Protein AF-R7VK50-F1 (afdb_monomer)

pLDDT: mean 73.59, std 14.92, range [33.03, 88.75]

Organism: Capitella teleta (NCBI:txid283909)

Sequence (122 aa):
MAASTGSIVQTVTETDAEIEELKSKYAGNVKVIRDMGDFKFMIDVKTVKVTLKFQIDGSYPNTAPQIIVRSDQLSVQQKDELMQALTNKSSILLGQPMLCALAAFAVSETEEIPTVECVKPK

Structure (mmCIF, N/CA/C/O backbone):
data_AF-R7VK50-F1
#
_entry.id   AF-R7VK50-F1
#
loop_
_atom_site.group_PDB
_atom_site.id
_atom_site.type_symbol
_atom_site.label_atom_id
_atom_site.label_alt_id
_atom_site.label_comp_id
_atom_site.label_asym_id
_atom_site.label_entity_id
_atom_site.label_seq_id
_atom_site.pdbx_PDB_ins_code
_atom_site.Cartn_x
_atom_site.Cartn_y
_atom_site.Cartn_z
_atom_site.occupancy
_atom_site.B_iso_or_equiv
_atom_site.auth_seq_id
_atom_site.auth_comp_id
_atom_site.auth_asym_id
_atom_site.auth_atom_id
_atom_site.pdbx_PDB_model_num
ATOM 1 N N . MET A 1 1 ? 32.184 0.781 -27.702 1.00 40.78 1 MET A N 1
ATOM 2 C CA . MET A 1 1 ? 31.478 -0.505 -27.877 1.00 40.78 1 MET A CA 1
ATOM 3 C C . MET A 1 1 ? 30.353 -0.537 -26.860 1.00 40.78 1 MET A C 1
ATOM 5 O O . MET A 1 1 ? 30.633 -0.415 -25.677 1.00 40.78 1 MET A O 1
ATOM 9 N N . ALA A 1 2 ? 29.107 -0.550 -27.3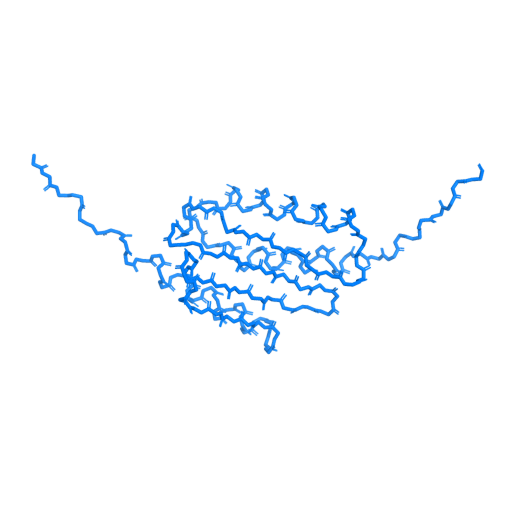31 1.00 49.75 2 ALA A N 1
ATOM 10 C CA . ALA A 1 2 ? 27.897 -0.488 -26.519 1.00 49.75 2 ALA A CA 1
ATOM 11 C C . ALA A 1 2 ? 27.317 -1.899 -26.356 1.00 49.75 2 ALA A C 1
ATOM 13 O O . ALA A 1 2 ? 27.119 -2.588 -27.353 1.00 49.75 2 ALA A O 1
ATOM 14 N N . ALA A 1 3 ? 27.059 -2.302 -25.114 1.00 45.00 3 ALA A N 1
ATOM 15 C CA . ALA A 1 3 ? 26.260 -3.474 -24.763 1.00 45.00 3 ALA A CA 1
ATOM 16 C C . ALA A 1 3 ? 25.699 -3.282 -23.342 1.00 45.00 3 ALA A C 1
ATOM 18 O O . ALA A 1 3 ? 26.137 -3.921 -22.392 1.00 45.00 3 ALA A O 1
ATOM 19 N N . SER A 1 4 ? 24.752 -2.354 -23.195 1.00 46.50 4 SER A N 1
ATOM 20 C CA . SER A 1 4 ? 23.903 -2.246 -22.002 1.00 46.50 4 SER A CA 1
ATOM 21 C C . SER A 1 4 ? 22.622 -3.029 -22.274 1.00 46.50 4 SER A C 1
ATOM 23 O O . SER A 1 4 ? 21.571 -2.454 -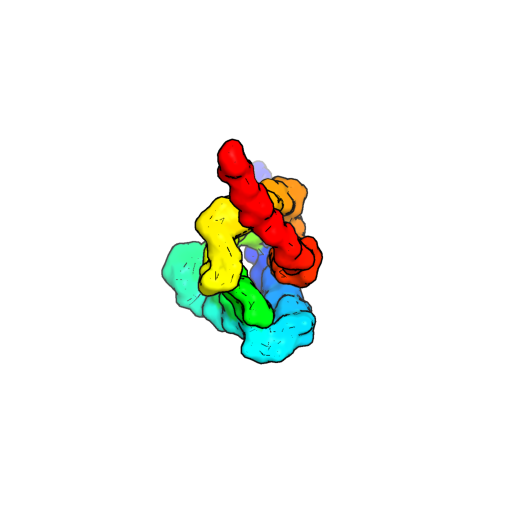22.548 1.00 46.50 4 SER A O 1
ATOM 25 N N . THR A 1 5 ? 22.733 -4.355 -22.309 1.00 45.25 5 THR A N 1
ATOM 26 C CA . THR A 1 5 ? 21.615 -5.240 -22.644 1.00 45.25 5 THR A CA 1
ATOM 27 C C . THR A 1 5 ? 21.124 -5.935 -21.380 1.00 45.25 5 THR A C 1
ATOM 29 O O . THR A 1 5 ? 21.796 -6.817 -20.862 1.00 45.25 5 THR A O 1
ATOM 32 N N . GLY A 1 6 ? 19.920 -5.569 -20.935 1.00 43.41 6 GLY A N 1
ATOM 33 C CA . GLY A 1 6 ? 19.008 -6.515 -20.288 1.00 43.41 6 GLY A CA 1
ATOM 34 C C . GLY A 1 6 ? 18.972 -6.552 -18.759 1.00 43.41 6 GLY A C 1
ATOM 35 O O . GLY A 1 6 ? 19.376 -7.543 -18.167 1.00 43.41 6 GLY A O 1
ATOM 36 N N . SER A 1 7 ? 18.317 -5.568 -18.136 1.00 40.59 7 SER A N 1
ATOM 37 C CA . SER A 1 7 ? 17.672 -5.766 -16.819 1.00 40.59 7 SER A CA 1
ATOM 38 C C . SER A 1 7 ? 16.246 -5.202 -16.758 1.00 40.59 7 SER A C 1
ATOM 40 O O . SER A 1 7 ? 15.740 -4.906 -15.686 1.00 40.59 7 SER A O 1
ATOM 42 N N . ILE A 1 8 ? 15.555 -5.070 -17.897 1.00 50.97 8 ILE A N 1
ATOM 43 C CA . ILE A 1 8 ? 14.156 -4.591 -17.922 1.00 50.97 8 ILE A CA 1
ATOM 44 C C . ILE A 1 8 ? 13.109 -5.698 -17.692 1.00 50.97 8 ILE A C 1
ATOM 46 O O . ILE A 1 8 ? 11.916 -5.414 -17.692 1.00 50.97 8 ILE A O 1
ATOM 50 N N . VAL A 1 9 ? 13.525 -6.960 -17.519 1.00 47.16 9 VAL A N 1
ATOM 51 C CA . VAL A 1 9 ? 12.600 -8.112 -17.430 1.00 47.16 9 VAL A CA 1
ATOM 52 C C . VAL A 1 9 ? 12.346 -8.567 -15.983 1.00 47.16 9 VAL A C 1
ATOM 54 O O . VAL A 1 9 ? 11.292 -9.130 -15.713 1.00 47.16 9 VAL A O 1
ATOM 57 N N . GLN A 1 10 ? 13.247 -8.284 -15.032 1.00 45.97 10 GLN A N 1
ATOM 58 C CA . GLN A 1 10 ? 13.119 -8.781 -13.648 1.00 45.97 10 GLN A CA 1
ATOM 59 C C . GLN A 1 10 ? 12.065 -8.037 -12.809 1.00 45.97 10 GLN A C 1
ATOM 61 O O . GLN A 1 10 ? 11.350 -8.660 -12.023 1.00 45.97 10 GLN A O 1
ATOM 66 N N . THR A 1 11 ? 11.873 -6.736 -13.041 1.00 51.69 11 THR A N 1
ATOM 67 C CA . THR A 1 11 ? 10.997 -5.903 -12.197 1.00 51.69 11 THR A CA 1
ATOM 68 C C . THR A 1 11 ? 9.516 -6.274 -12.296 1.00 51.69 11 THR A C 1
ATOM 70 O O . THR A 1 11 ? 8.765 -6.131 -11.329 1.00 51.69 11 THR A O 1
ATOM 73 N N . VAL A 1 12 ? 9.078 -6.794 -13.447 1.00 55.78 12 VAL A N 1
ATOM 74 C CA . VAL A 1 12 ? 7.673 -7.168 -13.670 1.00 55.78 12 VAL A CA 1
ATOM 75 C C . VAL A 1 12 ? 7.305 -8.426 -12.878 1.00 55.78 12 VAL A C 1
ATOM 77 O O . VAL A 1 12 ? 6.215 -8.493 -12.319 1.00 55.78 12 VAL A O 1
ATOM 80 N N . THR A 1 13 ? 8.215 -9.399 -12.781 1.00 60.66 13 THR A N 1
ATOM 81 C CA . THR A 1 13 ? 7.980 -10.648 -12.041 1.00 60.66 13 THR A CA 1
ATOM 82 C C . THR A 1 13 ? 8.043 -10.467 -10.529 1.00 60.66 13 THR A C 1
ATOM 84 O O . THR A 1 13 ? 7.241 -11.065 -9.819 1.00 60.66 13 THR A O 1
ATOM 87 N N . GLU A 1 14 ? 8.946 -9.620 -10.027 1.00 68.69 14 GLU A N 1
ATOM 88 C CA . GLU A 1 14 ? 9.072 -9.363 -8.584 1.00 68.69 14 GLU A CA 1
ATOM 89 C C . GLU A 1 14 ? 7.838 -8.642 -8.031 1.00 68.69 14 GLU A C 1
ATOM 91 O O . GLU A 1 14 ? 7.336 -8.991 -6.965 1.00 68.69 14 GLU A O 1
ATOM 96 N N . THR A 1 15 ? 7.294 -7.696 -8.80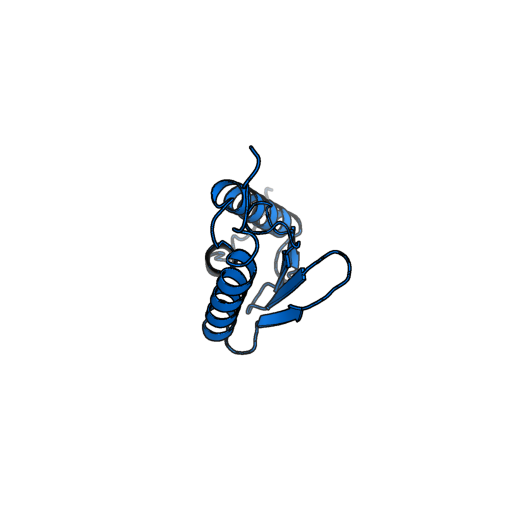1 1.00 72.00 15 THR A N 1
ATOM 97 C CA . THR A 1 15 ? 6.060 -6.990 -8.436 1.00 72.00 15 THR A CA 1
ATOM 98 C C . THR A 1 15 ? 4.859 -7.938 -8.433 1.00 72.00 15 THR A C 1
ATOM 100 O O . THR A 1 15 ? 4.025 -7.854 -7.537 1.00 72.00 15 THR A O 1
ATOM 103 N N . ASP A 1 16 ? 4.761 -8.863 -9.398 1.00 76.19 16 ASP A N 1
ATOM 104 C CA . ASP A 1 16 ? 3.649 -9.82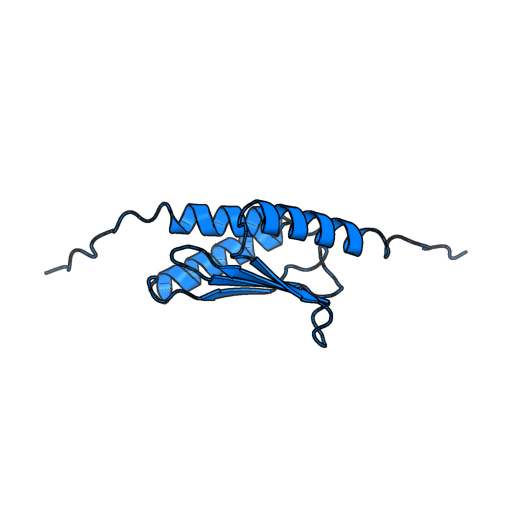4 -9.448 1.00 76.19 16 ASP A CA 1
ATOM 105 C C . ASP A 1 16 ? 3.682 -10.802 -8.269 1.00 76.19 16 ASP A C 1
ATOM 107 O O . ASP A 1 16 ? 2.655 -11.016 -7.629 1.00 76.19 16 ASP A O 1
ATOM 111 N N . ALA A 1 17 ? 4.868 -11.315 -7.927 1.00 80.12 17 ALA A N 1
ATOM 112 C CA . ALA A 1 17 ? 5.057 -12.173 -6.761 1.00 80.12 17 ALA A CA 1
ATOM 113 C C . ALA A 1 17 ? 4.706 -11.440 -5.454 1.00 80.12 17 ALA A C 1
ATOM 115 O O . ALA A 1 17 ? 4.005 -11.990 -4.603 1.00 80.12 17 ALA A O 1
ATOM 116 N N . GLU A 1 18 ? 5.124 -10.176 -5.318 1.00 80.62 18 GLU A N 1
ATOM 117 C CA . GLU A 1 18 ? 4.780 -9.344 -4.161 1.00 80.62 18 GLU A CA 1
ATOM 118 C C . GLU A 1 18 ? 3.265 -9.107 -4.079 1.00 80.62 18 GLU A C 1
ATOM 120 O O . GLU A 1 18 ? 2.666 -9.214 -3.011 1.00 80.62 18 GLU A O 1
ATOM 125 N N . ILE A 1 19 ? 2.614 -8.858 -5.216 1.00 81.25 19 ILE A N 1
ATOM 126 C CA . ILE A 1 19 ? 1.162 -8.707 -5.315 1.00 81.25 19 ILE A CA 1
ATOM 127 C C . ILE A 1 19 ? 0.424 -9.988 -4.908 1.00 81.25 19 ILE A C 1
ATOM 129 O O . ILE A 1 19 ? -0.608 -9.907 -4.238 1.00 81.25 19 ILE A O 1
ATOM 133 N N . GLU A 1 20 ? 0.891 -11.158 -5.344 1.00 82.69 20 GLU A N 1
ATOM 134 C CA . GLU A 1 20 ? 0.295 -12.444 -4.979 1.00 82.69 20 GLU A CA 1
ATOM 135 C C . GLU A 1 20 ? 0.437 -12.724 -3.484 1.00 82.69 20 GLU A C 1
ATOM 137 O O . GLU A 1 20 ? -0.535 -13.135 -2.845 1.00 82.69 20 GLU A O 1
ATOM 142 N N . GLU A 1 21 ? 1.597 -12.421 -2.898 1.00 82.69 21 GLU A N 1
ATOM 143 C CA . GLU A 1 21 ? 1.796 -12.507 -1.453 1.00 82.69 21 GLU A CA 1
ATOM 144 C C . GLU A 1 21 ? 0.845 -11.561 -0.712 1.00 82.69 21 GLU A C 1
ATOM 146 O O . GLU A 1 21 ? 0.178 -11.964 0.241 1.00 82.69 21 GLU A O 1
ATOM 151 N N . LEU A 1 22 ? 0.697 -10.330 -1.200 1.00 82.62 22 LEU A N 1
ATOM 152 C CA . LEU A 1 22 ? -0.204 -9.333 -0.631 1.00 82.62 22 LEU A CA 1
ATOM 153 C C . LEU A 1 22 ? -1.666 -9.793 -0.735 1.00 82.62 22 LEU A C 1
ATOM 155 O O . LEU A 1 22 ? -2.414 -9.722 0.239 1.00 82.62 22 LEU A O 1
ATOM 159 N N . LYS A 1 23 ? -2.069 -10.352 -1.879 1.00 81.81 23 LYS A N 1
ATOM 160 C CA . LYS A 1 23 ? -3.380 -10.989 -2.067 1.00 81.81 23 LYS A CA 1
ATOM 161 C C . LYS A 1 23 ? -3.599 -12.152 -1.111 1.00 81.81 23 LYS A C 1
ATOM 163 O O . LYS A 1 23 ? -4.703 -12.280 -0.599 1.00 81.81 23 LYS A O 1
ATOM 168 N N . SER A 1 24 ? -2.584 -12.979 -0.883 1.00 80.31 24 SER A N 1
ATOM 169 C CA . SER A 1 24 ? -2.651 -14.113 0.041 1.00 80.31 24 SER A CA 1
ATOM 170 C C . SER A 1 24 ? -2.788 -13.635 1.492 1.00 80.31 24 SER A C 1
ATOM 172 O O . SER A 1 24 ? -3.639 -14.113 2.240 1.00 80.31 24 SER A O 1
ATOM 174 N N . LYS A 1 25 ? -2.019 -12.607 1.865 1.00 76.44 25 LYS A N 1
ATOM 175 C CA . LYS A 1 25 ? -2.005 -12.000 3.201 1.00 76.44 25 LYS A CA 1
ATOM 176 C C . LYS A 1 25 ? -3.305 -11.271 3.538 1.00 76.44 25 LYS A C 1
ATOM 178 O O . LYS A 1 25 ? -3.772 -11.328 4.670 1.00 76.44 25 LYS A O 1
ATOM 183 N N . TYR A 1 26 ? -3.915 -10.631 2.546 1.00 75.69 26 TYR A N 1
ATOM 184 C CA . TYR A 1 26 ? -5.176 -9.899 2.667 1.00 75.69 26 TYR A CA 1
ATOM 185 C C . TYR A 1 26 ? -6.258 -10.553 1.792 1.00 75.69 26 TYR A C 1
ATOM 187 O O . TYR A 1 26 ? -6.938 -9.875 1.016 1.00 75.69 26 TYR A O 1
ATOM 195 N N . ALA A 1 27 ? -6.396 -11.879 1.912 1.00 62.50 27 ALA A N 1
ATOM 196 C CA . ALA A 1 27 ? -7.272 -12.742 1.116 1.00 62.50 27 ALA A CA 1
ATOM 197 C C . ALA A 1 27 ? -8.667 -12.134 0.874 1.00 62.50 27 ALA A C 1
ATOM 199 O O . ALA A 1 27 ? -9.506 -12.060 1.768 1.00 62.50 27 ALA A O 1
ATOM 200 N N . GLY A 1 28 ? -8.906 -11.683 -0.363 1.00 68.06 28 GLY A N 1
ATOM 201 C CA . GLY A 1 28 ? -10.183 -11.111 -0.815 1.00 68.06 28 GLY A CA 1
ATOM 202 C C . GLY A 1 28 ? -10.335 -9.594 -0.655 1.00 68.06 28 GLY A C 1
ATOM 203 O O . GLY A 1 28 ? -11.258 -9.018 -1.228 1.00 68.06 28 GLY A O 1
ATOM 204 N N . ASN A 1 29 ? -9.416 -8.927 0.042 1.00 81.19 29 ASN A N 1
ATOM 205 C CA . ASN A 1 29 ? -9.437 -7.476 0.211 1.00 81.19 29 ASN A CA 1
ATOM 206 C C . ASN A 1 29 ? -8.461 -6.728 -0.707 1.00 81.19 29 ASN A C 1
ATOM 208 O O . ASN A 1 29 ? -8.443 -5.501 -0.710 1.00 81.19 29 ASN A O 1
ATOM 212 N N . VAL A 1 30 ? -7.682 -7.444 -1.517 1.00 84.62 30 VAL A N 1
ATOM 213 C CA . VAL A 1 30 ? -6.741 -6.849 -2.472 1.00 84.62 30 VAL A CA 1
ATOM 214 C C . VAL A 1 30 ? -7.308 -6.930 -3.876 1.00 84.62 30 VAL A C 1
ATOM 216 O O . VAL A 1 30 ? -7.471 -8.011 -4.446 1.00 84.62 30 VAL A O 1
ATOM 219 N N . LYS A 1 31 ? -7.575 -5.772 -4.465 1.00 85.06 31 LYS A N 1
ATOM 220 C CA . LYS A 1 31 ? -7.878 -5.618 -5.882 1.00 85.06 31 LYS A CA 1
ATOM 221 C C . LYS A 1 31 ? -6.623 -5.201 -6.614 1.00 85.06 31 LYS A C 1
ATOM 223 O O . LYS A 1 31 ? -5.983 -4.237 -6.238 1.00 85.06 31 LYS A O 1
ATOM 228 N N . VAL A 1 32 ? -6.302 -5.908 -7.686 1.00 84.81 32 VAL A N 1
ATOM 229 C CA . VAL A 1 32 ? -5.176 -5.568 -8.556 1.00 84.81 32 VAL A CA 1
ATOM 230 C C . VAL A 1 32 ? -5.742 -5.321 -9.934 1.00 84.81 32 VAL A C 1
ATOM 232 O O . VAL A 1 32 ? -6.426 -6.180 -10.487 1.00 84.81 32 VAL A O 1
ATOM 235 N N . ILE A 1 33 ? -5.453 -4.149 -10.465 1.00 85.00 33 ILE A N 1
ATOM 236 C CA . ILE A 1 33 ? -5.795 -3.711 -11.804 1.00 85.00 33 ILE A CA 1
ATOM 237 C C . ILE A 1 33 ? -4.468 -3.589 -12.547 1.00 85.00 33 ILE A C 1
ATOM 239 O O . ILE A 1 33 ? -3.560 -2.896 -12.091 1.00 85.00 33 ILE A O 1
ATOM 243 N N . ARG A 1 34 ? -4.331 -4.315 -13.653 1.00 82.06 34 ARG A N 1
ATOM 244 C CA . ARG A 1 34 ? -3.154 -4.266 -14.528 1.00 82.06 34 ARG A CA 1
ATOM 245 C C . ARG A 1 34 ? -3.515 -3.445 -15.767 1.00 82.06 34 ARG A C 1
ATOM 247 O O . ARG A 1 34 ? -4.680 -3.463 -16.160 1.00 82.06 34 ARG A O 1
ATOM 254 N N . ASP A 1 35 ? -2.528 -2.784 -16.366 1.00 73.25 35 ASP A N 1
ATOM 255 C CA . ASP A 1 35 ? -2.665 -2.085 -17.656 1.00 73.25 35 ASP A CA 1
ATOM 256 C C . ASP A 1 35 ? -3.613 -0.863 -17.605 1.00 73.25 35 ASP A C 1
ATOM 258 O O . ASP A 1 35 ? -4.657 -0.812 -18.254 1.00 73.25 35 ASP A O 1
ATOM 262 N N . MET A 1 36 ? -3.275 0.135 -16.776 1.00 67.44 36 MET A N 1
ATOM 263 C CA . MET A 1 36 ? -4.103 1.330 -16.568 1.00 67.44 36 MET A CA 1
ATOM 264 C C . MET A 1 36 ? -3.404 2.604 -17.070 1.00 67.44 36 MET A C 1
ATOM 266 O O . MET A 1 36 ? -2.985 3.455 -16.285 1.00 67.44 36 MET A O 1
ATOM 270 N N . GLY A 1 37 ? -3.304 2.747 -18.396 1.00 68.62 37 GLY A N 1
ATOM 271 C CA . GLY A 1 37 ? -2.747 3.942 -19.043 1.00 68.62 37 GLY A CA 1
ATOM 272 C C . GLY A 1 37 ? -1.281 4.164 -18.667 1.00 68.62 37 GLY A C 1
ATOM 273 O O . GLY A 1 37 ? -0.430 3.362 -19.039 1.00 68.62 37 GLY A O 1
ATOM 274 N N . ASP A 1 38 ? -1.005 5.232 -17.915 1.00 68.81 38 ASP A N 1
ATOM 275 C CA . ASP A 1 38 ? 0.329 5.564 -17.398 1.00 68.81 38 ASP A CA 1
ATOM 276 C C . ASP A 1 38 ? 0.800 4.621 -16.272 1.00 68.81 38 ASP A C 1
ATOM 278 O O . ASP A 1 38 ? 1.995 4.442 -16.078 1.00 68.81 38 ASP A O 1
ATOM 282 N N . PHE A 1 39 ? -0.110 3.958 -15.548 1.00 76.50 39 PHE A N 1
ATOM 283 C CA . PHE A 1 39 ? 0.254 3.050 -14.454 1.00 76.50 39 PHE A CA 1
ATOM 284 C C . PHE A 1 39 ? 0.221 1.590 -14.908 1.00 76.50 39 PHE A C 1
ATOM 286 O O . PHE A 1 39 ? -0.799 1.086 -15.387 1.00 76.50 39 PHE A O 1
ATOM 293 N N . LYS A 1 40 ? 1.318 0.863 -14.677 1.00 77.81 40 LYS A N 1
ATOM 294 C CA . LYS A 1 40 ? 1.390 -0.572 -14.980 1.00 77.81 40 LYS A CA 1
ATOM 295 C C . LYS A 1 40 ? 0.526 -1.412 -14.045 1.00 77.81 40 LYS A C 1
ATOM 297 O O . LYS A 1 40 ? -0.146 -2.338 -14.503 1.00 77.81 40 LYS A O 1
ATOM 302 N N . PHE A 1 41 ? 0.543 -1.097 -12.752 1.00 82.38 41 PHE A N 1
ATOM 303 C CA . PHE A 1 41 ? -0.220 -1.826 -11.744 1.00 82.38 41 PHE A CA 1
ATOM 304 C C . PHE A 1 41 ? -0.897 -0.854 -10.788 1.00 82.38 41 PHE A C 1
ATOM 306 O O . PHE A 1 41 ? -0.288 0.087 -10.293 1.00 82.38 41 PHE A O 1
ATOM 313 N N . MET A 1 42 ? -2.161 -1.100 -10.486 1.00 85.81 42 MET A N 1
ATOM 314 C CA . MET A 1 42 ? -2.904 -0.388 -9.460 1.00 85.81 42 MET A CA 1
ATOM 315 C C . MET A 1 42 ? -3.456 -1.410 -8.473 1.00 85.81 42 MET A C 1
ATOM 317 O O . MET A 1 42 ? -4.201 -2.310 -8.851 1.00 85.81 42 MET A O 1
ATOM 321 N N . ILE A 1 43 ? -3.071 -1.291 -7.209 1.00 85.81 43 ILE A N 1
ATOM 322 C CA . ILE A 1 43 ? -3.399 -2.245 -6.155 1.00 85.81 43 ILE A CA 1
ATOM 323 C C . ILE A 1 43 ? -4.205 -1.521 -5.086 1.00 85.81 43 ILE A C 1
ATOM 325 O O . ILE A 1 43 ? -3.687 -0.669 -4.377 1.00 85.81 43 ILE A O 1
ATOM 329 N N . ASP A 1 44 ? -5.472 -1.872 -4.952 1.00 86.62 44 ASP A N 1
ATOM 330 C CA . ASP A 1 44 ? -6.345 -1.432 -3.875 1.00 86.62 44 ASP A CA 1
ATOM 331 C C . ASP A 1 44 ? -6.355 -2.500 -2.776 1.00 86.62 44 ASP A C 1
ATOM 333 O O . ASP A 1 44 ? -6.959 -3.559 -2.926 1.00 86.62 44 ASP A O 1
ATOM 337 N N . VAL A 1 45 ? -5.690 -2.222 -1.662 1.00 85.38 45 VAL A N 1
ATOM 338 C CA . VAL A 1 45 ? -5.670 -3.034 -0.444 1.00 85.38 45 VAL A CA 1
ATOM 339 C C . VAL A 1 45 ? -6.702 -2.473 0.514 1.00 85.38 45 VAL A C 1
ATOM 341 O O . VAL A 1 45 ? -6.488 -1.470 1.195 1.00 85.38 45 VAL A O 1
ATOM 344 N N . LYS A 1 46 ? -7.855 -3.120 0.568 1.00 82.44 46 LYS A N 1
ATOM 345 C CA . LYS A 1 46 ? -8.868 -2.831 1.566 1.00 82.44 46 LYS A CA 1
ATOM 346 C C . LYS A 1 46 ? -8.483 -3.510 2.881 1.00 82.44 46 LYS A C 1
ATOM 348 O O . LYS A 1 46 ? -8.009 -4.638 2.923 1.00 82.44 46 LYS A O 1
ATOM 353 N N . THR A 1 47 ? -8.674 -2.813 3.978 1.00 75.31 47 THR A N 1
ATOM 354 C CA . THR A 1 47 ? -8.535 -3.341 5.330 1.00 75.31 47 THR A CA 1
ATOM 355 C C . THR A 1 47 ? -9.831 -3.059 6.081 1.00 75.31 47 THR A C 1
ATOM 357 O O . THR A 1 47 ? -10.779 -2.489 5.530 1.00 75.31 47 THR A O 1
ATOM 360 N N . VAL A 1 48 ? -9.899 -3.473 7.346 1.00 72.69 48 VAL A N 1
ATOM 361 C CA . VAL A 1 48 ? -11.095 -3.303 8.182 1.00 72.69 48 VAL A CA 1
ATOM 362 C C . VAL A 1 48 ? -11.469 -1.823 8.347 1.00 72.69 48 VAL A C 1
ATOM 364 O O . VAL A 1 48 ? -12.652 -1.496 8.389 1.00 72.69 48 VAL A O 1
ATOM 367 N N . LYS A 1 49 ? -10.478 -0.921 8.398 1.00 72.31 49 LYS A N 1
ATOM 368 C CA . LYS A 1 49 ? -10.683 0.513 8.679 1.00 72.31 49 LYS A CA 1
ATOM 369 C C . LYS A 1 49 ? -10.208 1.446 7.567 1.00 72.31 49 LYS A C 1
ATOM 371 O O . LYS A 1 49 ? -10.667 2.587 7.491 1.00 72.31 49 LYS A O 1
ATOM 376 N N . VAL A 1 50 ? -9.292 1.005 6.709 1.00 82.06 50 VAL A N 1
ATOM 377 C CA . VAL A 1 50 ? -8.662 1.839 5.678 1.00 82.06 50 VAL A CA 1
ATOM 378 C C . VAL A 1 50 ? -8.600 1.097 4.349 1.00 82.06 50 VAL A C 1
ATOM 380 O O . VAL A 1 50 ? -8.626 -0.119 4.280 1.00 82.06 50 VAL A O 1
ATOM 383 N N . THR A 1 51 ? -8.573 1.836 3.258 1.00 84.75 51 THR A N 1
ATOM 384 C CA . THR A 1 51 ? -8.335 1.353 1.905 1.00 84.75 51 THR A CA 1
ATOM 385 C C . THR A 1 51 ? -7.092 2.059 1.400 1.00 84.75 51 THR A C 1
ATOM 387 O O . THR A 1 51 ? -7.053 3.286 1.333 1.00 84.75 51 THR A O 1
ATOM 390 N N . LEU A 1 52 ? -6.067 1.285 1.091 1.00 86.44 52 LEU A N 1
ATOM 391 C CA . LEU A 1 52 ? -4.786 1.762 0.602 1.00 86.44 52 LEU A CA 1
ATOM 392 C C . LEU A 1 52 ? -4.728 1.479 -0.879 1.00 86.44 52 LEU A C 1
ATOM 394 O O . LEU A 1 52 ? -4.883 0.340 -1.301 1.00 86.44 52 LEU A O 1
ATOM 398 N N . LYS A 1 53 ? -4.500 2.511 -1.668 1.00 88.75 53 LYS A N 1
ATOM 399 C CA . LYS A 1 53 ? -4.416 2.384 -3.107 1.00 88.75 53 LYS A CA 1
ATOM 400 C C . LYS A 1 53 ? -3.001 2.706 -3.550 1.00 88.75 53 LYS A C 1
ATOM 402 O O . LYS 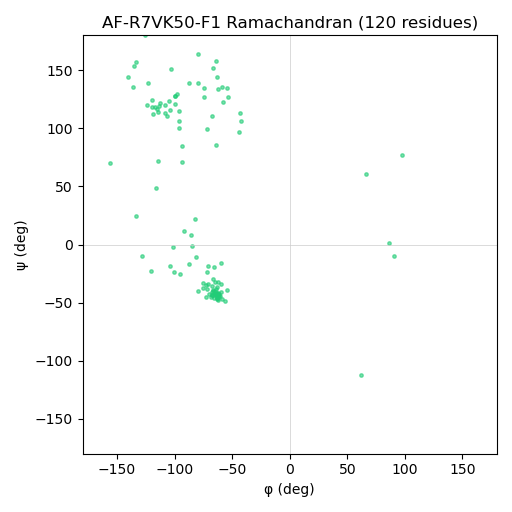A 1 53 ? -2.554 3.838 -3.406 1.00 88.75 53 LYS A O 1
ATOM 407 N N . PHE A 1 54 ? -2.317 1.701 -4.073 1.00 87.56 54 PHE A N 1
ATOM 408 C CA . PHE A 1 54 ? -0.967 1.783 -4.606 1.00 87.56 54 PHE A CA 1
ATOM 409 C C . PHE A 1 54 ? -1.038 1.889 -6.124 1.00 87.56 54 PHE A C 1
ATOM 411 O O . PHE A 1 54 ? -1.583 1.012 -6.787 1.00 87.56 54 PHE A O 1
ATOM 418 N N . GLN A 1 55 ? -0.503 2.963 -6.682 1.00 87.00 55 GLN A N 1
ATOM 419 C CA . GLN A 1 55 ? -0.379 3.171 -8.117 1.00 87.00 55 GLN A CA 1
ATOM 420 C C . GLN A 1 55 ? 1.088 3.047 -8.498 1.00 87.00 55 GLN A C 1
ATOM 422 O O . GLN A 1 55 ? 1.923 3.855 -8.099 1.00 87.00 55 GLN A O 1
ATOM 427 N N . ILE A 1 56 ? 1.388 2.004 -9.252 1.00 84.94 56 ILE A N 1
ATOM 428 C CA . ILE A 1 56 ? 2.730 1.601 -9.629 1.00 84.94 56 ILE A CA 1
ATOM 429 C C . ILE A 1 56 ? 2.930 1.911 -11.103 1.00 84.94 56 ILE A C 1
ATOM 431 O O . ILE A 1 56 ? 2.226 1.393 -11.975 1.00 84.94 56 ILE A O 1
ATOM 435 N N . ASP A 1 57 ? 3.917 2.751 -11.366 1.00 83.25 57 ASP A N 1
ATOM 436 C CA . ASP A 1 57 ? 4.385 3.063 -12.709 1.00 83.25 57 ASP A CA 1
ATOM 437 C C . ASP A 1 57 ? 5.312 1.958 -13.257 1.00 83.25 57 ASP A C 1
ATOM 439 O O . ASP A 1 57 ? 5.846 1.141 -12.503 1.00 83.25 57 ASP A O 1
ATOM 443 N N . GLY A 1 58 ? 5.555 1.935 -14.570 1.00 74.69 58 GLY A N 1
ATOM 444 C CA . GLY A 1 58 ? 6.528 1.022 -15.184 1.00 74.69 58 GLY A CA 1
ATOM 445 C C . GLY A 1 58 ? 7.970 1.185 -14.682 1.00 74.69 58 GLY A C 1
ATOM 446 O O . GLY A 1 58 ? 8.783 0.284 -14.885 1.00 74.69 58 GLY A O 1
ATOM 447 N N . SER A 1 59 ? 8.272 2.297 -14.010 1.00 79.25 59 SER A N 1
ATOM 448 C CA . SER A 1 59 ? 9.579 2.613 -13.423 1.00 79.25 59 SER A CA 1
ATOM 449 C C . SER A 1 59 ? 9.827 1.954 -12.054 1.00 79.25 59 SER A C 1
ATOM 451 O O . SER A 1 59 ? 10.951 1.971 -11.550 1.00 79.25 59 SER A O 1
ATOM 453 N N . TYR A 1 60 ? 8.809 1.356 -11.431 1.00 75.75 60 TYR A N 1
ATOM 454 C CA . TYR A 1 60 ? 8.944 0.634 -10.162 1.00 75.75 60 TYR A CA 1
ATOM 455 C C . TYR A 1 60 ? 9.868 -0.600 -10.280 1.00 75.75 60 TYR A C 1
ATOM 457 O O . TYR A 1 60 ? 9.852 -1.270 -11.318 1.00 75.75 60 TYR A O 1
ATOM 465 N N . PRO A 1 61 ? 10.670 -0.932 -9.244 1.00 72.88 61 PRO A N 1
ATOM 466 C CA . PRO A 1 61 ? 10.796 -0.284 -7.928 1.00 72.88 61 PRO A CA 1
ATOM 467 C C . PRO A 1 61 ? 11.774 0.904 -7.874 1.00 72.88 61 PRO A C 1
ATOM 469 O O . PRO A 1 61 ? 12.050 1.418 -6.793 1.00 72.88 61 PRO A O 1
ATOM 472 N N . ASN A 1 62 ? 12.297 1.378 -9.012 1.00 79.50 62 ASN A N 1
ATOM 473 C CA . ASN A 1 62 ? 13.218 2.527 -9.048 1.00 79.50 62 ASN A CA 1
ATOM 474 C C . ASN A 1 62 ? 12.528 3.862 -8.728 1.00 79.50 62 ASN A C 1
ATOM 476 O O . ASN A 1 62 ? 13.191 4.844 -8.408 1.00 79.50 62 ASN A O 1
ATOM 480 N N . THR A 1 63 ? 11.202 3.919 -8.833 1.00 80.50 63 THR A N 1
ATOM 481 C CA . THR A 1 63 ? 10.385 5.074 -8.453 1.00 80.50 63 THR A CA 1
ATOM 482 C C . THR A 1 63 ? 9.343 4.641 -7.434 1.00 80.50 63 THR A C 1
ATOM 484 O O . THR A 1 63 ? 8.757 3.564 -7.561 1.00 80.50 63 THR A O 1
ATOM 487 N N . ALA A 1 64 ? 9.122 5.484 -6.425 1.00 81.12 64 ALA A N 1
ATOM 488 C CA . ALA A 1 64 ? 8.142 5.227 -5.386 1.00 81.12 64 ALA A CA 1
ATOM 489 C C . ALA A 1 64 ? 6.734 5.156 -6.003 1.00 81.12 64 ALA A C 1
ATOM 491 O O . ALA 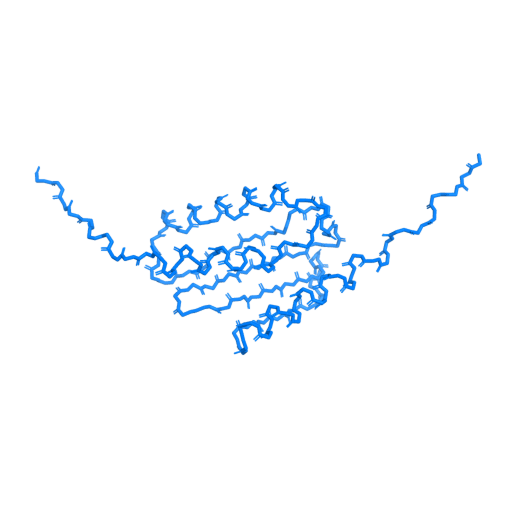A 1 64 ? 6.378 6.018 -6.815 1.00 81.12 64 ALA A O 1
ATOM 492 N N . PRO A 1 65 ? 5.922 4.152 -5.637 1.00 84.19 65 PRO A N 1
ATOM 493 C CA . PRO A 1 65 ? 4.538 4.103 -6.068 1.00 84.19 65 PRO A CA 1
ATOM 494 C C . PRO A 1 65 ? 3.754 5.251 -5.425 1.00 84.19 65 PRO A C 1
ATOM 496 O O . PRO A 1 65 ? 4.063 5.703 -4.323 1.00 84.19 65 PRO A O 1
ATOM 499 N N . GLN A 1 66 ? 2.698 5.704 -6.093 1.00 84.50 66 GLN A N 1
ATOM 500 C CA . GLN A 1 66 ? 1.752 6.635 -5.491 1.00 84.50 66 GLN A CA 1
ATOM 501 C C . GLN A 1 66 ? 0.873 5.891 -4.489 1.00 84.50 66 GLN A C 1
ATOM 503 O O . GLN A 1 66 ? 0.249 4.887 -4.829 1.00 84.50 66 GLN A O 1
ATOM 508 N N . ILE A 1 67 ? 0.813 6.390 -3.258 1.00 87.38 67 ILE A N 1
ATOM 509 C CA . ILE A 1 67 ? 0.091 5.751 -2.159 1.00 87.38 67 ILE A CA 1
ATOM 510 C C . ILE A 1 67 ? -1.047 6.669 -1.746 1.00 87.38 67 ILE A C 1
ATOM 512 O O . ILE A 1 67 ? -0.821 7.781 -1.281 1.00 87.38 67 ILE A O 1
ATOM 516 N N . ILE A 1 68 ? -2.278 6.205 -1.913 1.00 85.69 68 ILE A N 1
ATOM 517 C CA . ILE A 1 68 ? -3.477 6.955 -1.555 1.00 85.69 68 ILE A CA 1
ATOM 518 C C . ILE A 1 68 ? -4.166 6.233 -0.406 1.00 85.69 68 ILE A C 1
ATOM 520 O O . ILE A 1 68 ? -4.617 5.095 -0.541 1.00 85.69 68 ILE A O 1
ATOM 524 N N . VAL A 1 69 ? -4.289 6.925 0.722 1.00 85.38 69 VAL A N 1
ATOM 525 C CA . VAL A 1 69 ? -4.959 6.421 1.920 1.00 85.38 69 VAL A CA 1
ATOM 526 C C . VAL A 1 69 ? -6.403 6.920 1.935 1.00 85.38 69 VAL A C 1
ATOM 528 O O . VAL A 1 69 ? -6.668 8.116 2.052 1.00 85.38 69 VAL A O 1
ATOM 531 N N . ARG A 1 70 ? -7.370 6.006 1.838 1.00 82.94 70 ARG A N 1
ATOM 532 C CA . ARG A 1 70 ? -8.803 6.301 1.969 1.00 82.94 70 ARG A CA 1
ATOM 533 C C . ARG A 1 70 ? -9.384 5.573 3.165 1.00 82.94 70 ARG A C 1
ATOM 535 O O . ARG A 1 70 ? -9.426 4.357 3.200 1.00 82.94 70 ARG A O 1
ATOM 542 N N . SER A 1 71 ? -9.902 6.308 4.131 1.00 82.19 71 SER A N 1
ATOM 543 C CA . SER A 1 71 ? -10.620 5.741 5.273 1.00 82.19 71 SER A CA 1
ATOM 544 C C . SER A 1 71 ? -11.808 6.629 5.591 1.00 82.19 71 SER A C 1
ATOM 546 O O . SER A 1 71 ? -11.713 7.843 5.450 1.00 82.19 71 SER A O 1
ATOM 548 N N . ASP A 1 72 ? -12.923 6.049 6.004 1.00 76.56 72 ASP A N 1
ATOM 549 C CA . ASP A 1 72 ? -14.040 6.829 6.548 1.00 76.56 72 ASP A CA 1
ATOM 550 C C . ASP A 1 72 ? -13.884 7.050 8.065 1.00 76.56 72 ASP A C 1
ATOM 552 O O . ASP A 1 72 ? -14.478 7.950 8.641 1.00 76.56 72 ASP A O 1
ATOM 556 N N . GLN A 1 73 ? -13.020 6.254 8.707 1.00 73.12 73 GLN A N 1
ATOM 557 C CA . GLN A 1 73 ? -12.812 6.251 10.157 1.00 73.12 73 GLN A CA 1
ATOM 558 C C . GLN A 1 73 ? -11.637 7.127 10.607 1.00 73.12 73 GLN A C 1
ATOM 560 O O . GLN A 1 73 ? -11.619 7.583 11.745 1.00 73.12 73 GLN A O 1
ATOM 565 N N . LEU A 1 74 ? -10.651 7.350 9.732 1.00 74.12 74 LEU A N 1
ATOM 566 C CA . LEU A 1 74 ? -9.494 8.193 10.029 1.00 74.12 74 LEU A CA 1
ATOM 567 C C . LEU A 1 74 ? -9.784 9.658 9.700 1.00 74.12 74 LEU A C 1
ATOM 569 O O . LEU A 1 74 ? -10.328 9.988 8.635 1.00 74.12 74 LEU A O 1
ATOM 573 N N . SER A 1 75 ? -9.326 10.544 10.580 1.00 81.94 75 SER A N 1
ATOM 574 C CA . SER A 1 75 ? -9.327 11.985 10.333 1.00 81.94 75 SER A CA 1
ATOM 575 C C . SER A 1 75 ? -8.412 12.345 9.161 1.00 81.94 75 SER A C 1
ATOM 577 O O . SER A 1 75 ? -7.489 11.606 8.820 1.00 81.94 75 SER A O 1
ATOM 579 N N . VAL A 1 76 ? -8.646 13.507 8.542 1.00 81.19 76 VAL A N 1
ATOM 580 C CA . VAL A 1 76 ? -7.795 14.014 7.447 1.00 81.19 76 VAL A CA 1
ATOM 581 C C . VAL A 1 76 ? -6.327 14.084 7.879 1.00 81.19 76 VAL A C 1
ATOM 583 O O . VAL A 1 76 ? -5.460 13.673 7.121 1.00 81.19 76 VAL A O 1
ATOM 586 N N . GLN A 1 77 ? -6.071 14.498 9.123 1.00 82.38 77 GLN A N 1
ATOM 587 C CA . GLN A 1 77 ? -4.727 14.576 9.695 1.00 82.38 77 GLN A CA 1
ATOM 588 C C . GLN A 1 77 ? -4.051 13.199 9.792 1.00 82.38 77 GLN A C 1
ATOM 590 O O . GLN A 1 77 ? -2.955 13.027 9.281 1.00 82.38 77 GLN A O 1
ATOM 595 N N . GLN A 1 78 ? -4.754 12.185 10.307 1.00 82.69 78 GLN A N 1
ATOM 596 C CA . GLN A 1 78 ? -4.230 10.814 10.387 1.00 82.69 78 GLN A CA 1
ATOM 597 C C . GLN A 1 78 ? -3.957 10.211 9.004 1.00 82.69 78 GLN A C 1
ATOM 599 O O . GLN A 1 78 ? -3.000 9.465 8.827 1.00 82.69 78 GLN A O 1
ATOM 604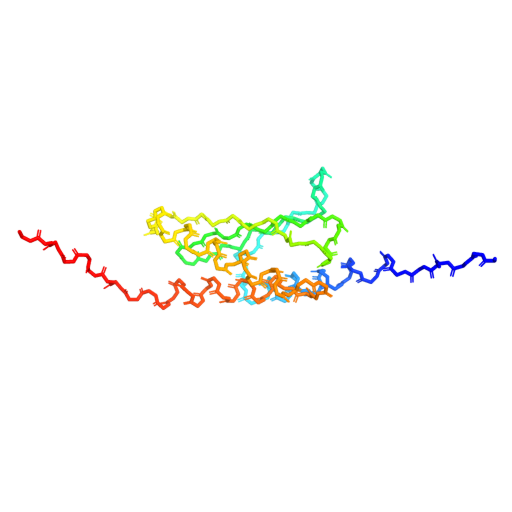 N N . LYS A 1 79 ? -4.800 10.516 8.008 1.00 83.62 79 LYS A N 1
ATOM 605 C CA . LYS A 1 79 ? -4.566 10.078 6.623 1.00 83.62 79 LYS A CA 1
ATOM 606 C C . LYS A 1 79 ? -3.312 10.715 6.046 1.00 83.62 79 LYS A C 1
ATOM 608 O O . LYS A 1 79 ? -2.569 10.020 5.362 1.00 83.62 79 LYS A O 1
ATOM 613 N N . ASP A 1 80 ? -3.111 12.005 6.303 1.00 83.25 80 ASP A N 1
ATOM 614 C CA . ASP A 1 80 ? -1.946 12.752 5.836 1.00 83.25 80 ASP A CA 1
ATOM 615 C C . ASP A 1 80 ? -0.662 12.228 6.490 1.00 83.25 80 ASP A C 1
ATOM 617 O O . ASP A 1 80 ? 0.282 11.888 5.783 1.00 83.25 80 ASP A O 1
ATOM 621 N N . GLU A 1 81 ? -0.672 12.016 7.810 1.00 84.94 81 GLU A N 1
ATOM 622 C CA . GLU A 1 81 ? 0.443 11.410 8.548 1.00 84.94 81 GLU A CA 1
ATOM 623 C C . GLU A 1 81 ? 0.770 10.005 8.030 1.00 84.94 81 GLU A C 1
ATOM 625 O O . GLU A 1 81 ? 1.928 9.709 7.730 1.00 84.94 81 GLU A O 1
ATOM 630 N N . LEU A 1 82 ? -0.246 9.155 7.832 1.00 84.38 82 LEU A N 1
ATOM 631 C CA . LEU A 1 82 ? -0.056 7.809 7.291 1.00 84.38 82 LEU A CA 1
ATOM 632 C C . LEU A 1 82 ? 0.506 7.857 5.866 1.00 84.38 82 LEU A C 1
ATOM 634 O O . LEU A 1 82 ? 1.434 7.123 5.531 1.00 84.38 82 LEU A O 1
ATOM 638 N N . MET A 1 83 ? -0.043 8.727 5.017 1.00 84.44 83 MET A N 1
ATOM 639 C CA . MET A 1 83 ? 0.412 8.907 3.641 1.00 84.44 83 MET A CA 1
ATOM 640 C C . MET A 1 83 ? 1.858 9.409 3.601 1.00 84.44 83 MET A C 1
ATOM 642 O O . MET A 1 83 ? 2.658 8.904 2.812 1.00 84.44 83 MET A O 1
ATOM 646 N N . GLN A 1 84 ? 2.220 1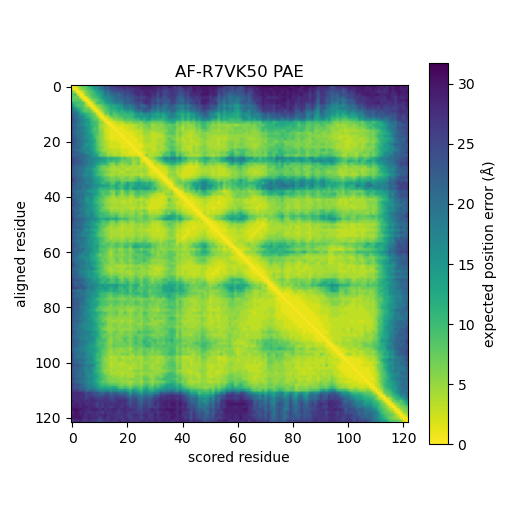0.350 4.471 1.00 84.81 84 GLN A N 1
ATOM 647 C CA . GLN A 1 84 ? 3.568 10.891 4.571 1.00 84.81 84 GLN A CA 1
ATOM 648 C C . GLN A 1 84 ? 4.555 9.835 5.083 1.00 84.81 84 GLN A C 1
ATOM 650 O O . GLN A 1 84 ? 5.626 9.669 4.498 1.00 84.81 84 GLN A O 1
ATOM 655 N N . ALA A 1 85 ? 4.180 9.054 6.099 1.00 86.06 85 ALA A N 1
ATOM 656 C CA . ALA A 1 85 ? 4.992 7.958 6.618 1.00 86.06 85 ALA A CA 1
ATOM 657 C C . ALA A 1 85 ? 5.205 6.852 5.570 1.00 86.06 85 ALA A C 1
ATOM 659 O O . ALA A 1 85 ? 6.332 6.396 5.364 1.00 86.06 85 ALA A O 1
ATOM 660 N N . LEU A 1 86 ? 4.150 6.475 4.839 1.00 85.44 86 LEU A N 1
ATOM 661 C CA . LEU A 1 86 ? 4.219 5.526 3.725 1.00 85.44 86 LEU A CA 1
ATOM 662 C C . LEU A 1 86 ? 5.104 6.048 2.587 1.00 85.44 86 LEU A C 1
ATOM 664 O O . LEU A 1 86 ? 5.949 5.313 2.077 1.00 85.44 86 LEU A O 1
ATOM 668 N N . THR A 1 87 ? 4.971 7.325 2.230 1.00 84.69 87 THR A N 1
ATOM 669 C CA . THR A 1 87 ? 5.801 7.968 1.199 1.00 84.69 87 THR A CA 1
ATOM 670 C C . THR A 1 87 ? 7.274 7.984 1.613 1.00 84.69 87 THR A C 1
ATOM 672 O O . THR A 1 87 ? 8.151 7.623 0.825 1.00 84.69 87 THR A O 1
ATOM 675 N N . ASN A 1 88 ? 7.565 8.313 2.871 1.00 86.56 88 ASN A N 1
ATOM 676 C CA . ASN A 1 88 ? 8.925 8.299 3.402 1.00 86.56 88 ASN A CA 1
ATOM 677 C C . ASN A 1 88 ? 9.519 6.880 3.359 1.00 86.56 88 ASN A C 1
ATOM 679 O O . ASN A 1 88 ? 10.609 6.661 2.834 1.00 86.56 88 ASN A O 1
ATOM 683 N N . LYS A 1 89 ? 8.746 5.878 3.787 1.00 83.88 89 LYS A N 1
ATOM 684 C CA . LYS A 1 89 ? 9.162 4.471 3.754 1.00 83.88 89 LYS A CA 1
ATOM 685 C C . LYS A 1 89 ? 9.388 3.957 2.331 1.00 83.88 89 LYS A C 1
ATOM 687 O O . LYS A 1 89 ? 10.357 3.243 2.093 1.00 83.88 89 LYS A O 1
ATOM 692 N N . SER A 1 90 ? 8.555 4.377 1.379 1.00 84.00 90 SER A N 1
ATOM 693 C CA . SER A 1 90 ? 8.740 4.054 -0.040 1.00 84.00 90 SER A CA 1
ATOM 694 C C . SER A 1 90 ? 10.012 4.672 -0.627 1.00 84.00 90 SER A C 1
ATOM 696 O O . SER A 1 90 ? 10.662 4.048 -1.456 1.00 84.00 90 SER A O 1
ATOM 698 N N . SER A 1 91 ? 10.420 5.852 -0.141 1.00 83.00 91 SER A N 1
ATOM 699 C CA . SER A 1 91 ? 11.670 6.508 -0.551 1.00 83.00 91 SER A CA 1
ATOM 700 C C . SER A 1 91 ? 12.906 5.776 -0.020 1.00 83.00 91 SER A C 1
ATOM 702 O O . SER A 1 91 ? 13.929 5.716 -0.695 1.00 83.00 91 SER A O 1
ATOM 704 N N . ILE A 1 92 ? 12.805 5.185 1.174 1.00 85.38 92 ILE A N 1
ATOM 705 C CA . ILE A 1 92 ? 13.876 4.380 1.783 1.00 85.38 92 ILE A CA 1
ATOM 706 C C . ILE A 1 92 ? 14.026 3.028 1.074 1.00 85.38 92 ILE A C 1
ATOM 708 O O . ILE A 1 92 ? 15.135 2.515 0.950 1.00 85.38 92 ILE A O 1
ATOM 712 N N . LEU A 1 93 ? 12.915 2.453 0.608 1.00 80.19 93 LEU A N 1
ATOM 713 C CA . LEU A 1 93 ? 12.866 1.137 -0.035 1.00 80.19 93 LEU A CA 1
ATOM 714 C C . LEU A 1 93 ? 13.012 1.198 -1.566 1.00 80.19 93 LEU A C 1
ATOM 716 O O . LEU A 1 93 ? 12.789 0.193 -2.240 1.00 80.19 93 LEU A O 1
ATOM 720 N N . LEU A 1 94 ? 13.398 2.349 -2.129 1.00 82.50 94 LEU A N 1
ATOM 721 C CA . LEU A 1 94 ? 13.642 2.493 -3.566 1.00 82.50 94 LEU A CA 1
ATOM 722 C C . LEU A 1 94 ? 14.653 1.456 -4.069 1.00 82.50 94 LEU A C 1
ATOM 724 O O . LEU A 1 94 ? 15.707 1.233 -3.475 1.00 82.50 94 LEU A O 1
ATOM 728 N N . GLY A 1 95 ? 14.320 0.836 -5.198 1.00 78.00 95 GLY A N 1
ATOM 729 C CA . GLY A 1 95 ? 15.105 -0.234 -5.809 1.00 78.00 95 GLY A CA 1
ATOM 730 C C . GLY A 1 95 ? 14.797 -1.636 -5.276 1.00 78.00 95 GLY A C 1
ATOM 731 O O . GLY A 1 95 ? 15.424 -2.584 -5.740 1.00 78.00 95 GLY A O 1
ATOM 732 N N . GLN A 1 96 ? 13.847 -1.792 -4.347 1.00 80.25 96 GLN A N 1
ATOM 733 C CA . GLN A 1 96 ? 13.424 -3.089 -3.806 1.00 80.25 96 GLN A CA 1
ATOM 734 C C . GLN A 1 96 ? 11.888 -3.219 -3.754 1.00 80.25 96 GLN A C 1
ATOM 736 O O . GLN A 1 96 ? 11.188 -2.204 -3.727 1.00 80.25 96 GLN A O 1
ATOM 741 N N . PRO A 1 97 ? 11.342 -4.452 -3.746 1.00 78.56 97 PRO A N 1
ATOM 742 C CA . PRO A 1 97 ? 9.918 -4.685 -3.508 1.00 78.56 97 PRO A CA 1
ATOM 743 C C . PRO A 1 97 ? 9.498 -4.104 -2.146 1.00 78.56 97 PRO A C 1
ATOM 745 O O . PRO A 1 97 ? 10.094 -4.403 -1.109 1.00 78.56 97 PRO A O 1
ATOM 748 N N . MET A 1 98 ? 8.514 -3.203 -2.165 1.00 85.88 98 MET A N 1
ATOM 749 C CA . MET A 1 98 ? 8.079 -2.419 -1.008 1.00 85.88 98 MET A CA 1
ATOM 750 C C . MET A 1 98 ? 6.570 -2.477 -0.747 1.00 85.88 98 MET A C 1
ATOM 752 O O . MET A 1 98 ? 6.132 -2.018 0.307 1.00 85.88 98 MET A O 1
ATOM 756 N N . LEU A 1 99 ? 5.747 -3.027 -1.644 1.00 83.19 99 LEU A N 1
ATOM 757 C CA . LEU A 1 99 ? 4.285 -3.020 -1.486 1.00 83.19 99 LEU A CA 1
ATOM 758 C C . LEU A 1 99 ? 3.854 -3.796 -0.249 1.00 83.19 99 LEU A C 1
ATOM 760 O O . LEU A 1 99 ? 2.999 -3.325 0.503 1.00 83.19 99 LEU A O 1
ATOM 764 N N . CYS A 1 100 ? 4.465 -4.958 -0.009 1.00 82.00 100 CYS A N 1
ATOM 765 C CA . CYS A 1 100 ? 4.147 -5.780 1.154 1.00 82.00 100 CYS A CA 1
ATOM 766 C C . CYS A 1 100 ? 4.519 -5.053 2.453 1.00 82.00 100 CYS A C 1
ATOM 768 O O . CYS A 1 100 ? 3.750 -5.063 3.416 1.00 82.00 100 CYS A O 1
ATOM 770 N N . ALA A 1 101 ? 5.665 -4.365 2.466 1.00 83.69 101 ALA A N 1
ATOM 771 C CA . ALA A 1 101 ? 6.125 -3.579 3.607 1.00 83.69 101 ALA A CA 1
ATOM 772 C C . ALA A 1 101 ? 5.235 -2.355 3.869 1.00 83.69 101 ALA A C 1
ATOM 774 O O . ALA A 1 101 ? 4.932 -2.054 5.023 1.00 83.69 101 ALA A O 1
ATOM 775 N N . LEU A 1 102 ? 4.796 -1.665 2.812 1.00 83.56 102 LEU A N 1
ATOM 776 C CA . LEU A 1 102 ? 3.901 -0.512 2.896 1.00 83.56 102 LEU A CA 1
ATOM 777 C C . LEU A 1 102 ? 2.501 -0.919 3.363 1.00 83.56 102 LEU A C 1
ATOM 779 O O . LEU A 1 102 ? 1.946 -0.285 4.256 1.00 83.56 102 LEU A O 1
ATOM 783 N N . ALA A 1 103 ? 1.944 -2.000 2.812 1.00 82.00 103 ALA A N 1
ATOM 784 C CA . ALA A 1 103 ? 0.655 -2.529 3.244 1.00 82.00 103 ALA A CA 1
ATOM 785 C C . ALA A 1 103 ? 0.700 -3.001 4.704 1.00 82.00 103 ALA A C 1
ATOM 787 O O . ALA A 1 103 ? -0.172 -2.632 5.488 1.00 82.00 103 ALA A O 1
ATOM 788 N N . ALA A 1 104 ? 1.742 -3.747 5.090 1.00 81.50 104 ALA A N 1
ATOM 789 C CA . ALA A 1 104 ? 1.932 -4.176 6.473 1.00 81.50 104 ALA A CA 1
ATOM 790 C C . ALA A 1 104 ? 2.074 -2.980 7.421 1.00 81.50 104 ALA A C 1
ATOM 792 O O . ALA A 1 104 ? 1.432 -2.955 8.462 1.00 81.50 104 ALA A O 1
ATOM 793 N N . PHE A 1 105 ? 2.855 -1.968 7.036 1.00 83.12 105 PHE A N 1
ATOM 794 C CA . PHE A 1 105 ? 3.031 -0.761 7.837 1.00 83.12 105 PHE A CA 1
ATOM 795 C C . PHE A 1 105 ? 1.719 -0.001 8.025 1.00 83.12 105 PHE A C 1
ATOM 797 O O . PHE A 1 105 ? 1.358 0.325 9.146 1.00 83.12 105 PHE A O 1
ATOM 804 N N . ALA A 1 106 ? 0.968 0.222 6.948 1.00 80.88 106 ALA A N 1
ATOM 805 C CA . ALA A 1 106 ? -0.321 0.890 7.038 1.00 80.88 106 ALA A CA 1
ATOM 806 C C . ALA A 1 106 ? -1.338 0.114 7.887 1.00 80.88 106 ALA A C 1
ATOM 808 O O . ALA A 1 106 ? -2.197 0.714 8.528 1.00 80.88 106 ALA A O 1
ATOM 809 N N . VAL A 1 107 ? -1.265 -1.217 7.890 1.00 76.75 107 VAL A N 1
ATOM 810 C CA . VAL A 1 107 ? -2.117 -2.060 8.733 1.00 76.75 107 VAL A CA 1
ATOM 811 C C . VAL A 1 107 ? -1.691 -1.974 10.192 1.00 76.75 107 VAL A C 1
ATOM 813 O O . VAL A 1 107 ? -2.552 -1.717 11.022 1.00 76.75 107 VAL A O 1
ATOM 816 N N . SER A 1 108 ? -0.395 -2.056 10.505 1.00 79.81 108 SER A N 1
ATOM 817 C CA . SER A 1 108 ? 0.109 -1.835 11.868 1.00 79.81 108 SER A CA 1
ATOM 818 C C . SER A 1 108 ? -0.294 -0.464 12.408 1.00 79.81 108 SER A C 1
ATOM 820 O O . SER A 1 108 ? -0.906 -0.389 13.464 1.00 79.81 108 SER A O 1
ATOM 822 N N . GLU A 1 109 ? -0.093 0.601 11.634 1.00 74.56 109 GLU A N 1
ATOM 823 C CA . GLU A 1 109 ? -0.467 1.965 12.025 1.00 74.56 109 GLU A CA 1
ATOM 824 C C . GLU A 1 109 ? -1.985 2.167 12.162 1.00 74.56 109 GLU A C 1
ATOM 826 O O . GLU A 1 109 ? -2.406 3.131 12.786 1.00 74.56 109 GLU A O 1
ATOM 831 N N . THR A 1 110 ? -2.828 1.304 11.576 1.00 69.12 110 THR A N 1
ATOM 832 C CA . THR A 1 110 ? -4.300 1.400 11.687 1.00 69.12 110 THR A CA 1
ATOM 833 C C . THR A 1 110 ? -4.924 0.388 12.655 1.00 69.12 110 THR A C 1
ATOM 835 O O . THR A 1 110 ? -6.048 0.607 13.126 1.00 69.12 110 THR A O 1
ATOM 838 N N . GLU A 1 111 ? -4.208 -0.687 12.995 1.00 63.62 111 GLU A N 1
ATOM 839 C CA . GLU A 1 111 ? -4.513 -1.598 14.104 1.00 63.62 111 GLU A CA 1
ATOM 840 C C . GLU A 1 111 ? -4.051 -1.022 15.449 1.00 63.62 111 GLU A C 1
ATOM 842 O O . GLU A 1 111 ? -4.814 -1.075 16.411 1.00 63.62 111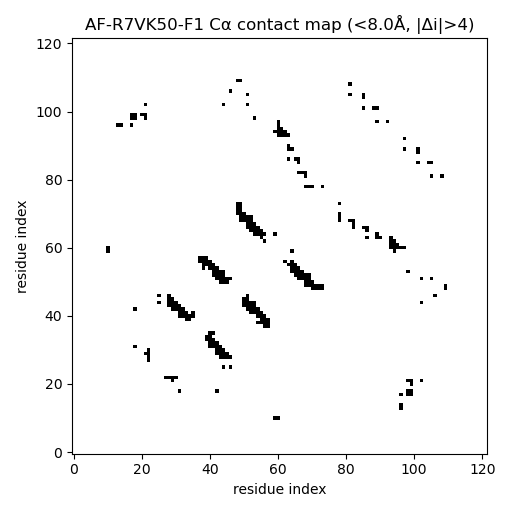 GLU A O 1
ATOM 847 N N . GLU A 1 112 ? -2.876 -0.387 15.506 1.00 47.97 112 GLU A N 1
ATOM 848 C CA . GLU A 1 112 ? -2.310 0.252 16.705 1.00 47.97 112 GLU A CA 1
ATOM 849 C C . GLU A 1 112 ? -2.846 1.664 16.974 1.00 47.97 112 GLU A C 1
ATOM 851 O O . GLU A 1 112 ? -2.226 2.422 17.710 1.00 47.97 112 GLU A O 1
ATOM 856 N N . ILE A 1 113 ? -4.017 2.036 16.448 1.00 48.28 113 ILE A N 1
ATOM 857 C CA . ILE A 1 113 ? -4.730 3.220 16.948 1.00 48.28 113 ILE A CA 1
ATOM 858 C C . ILE A 1 113 ? -5.726 2.736 18.007 1.00 48.28 113 ILE A C 1
ATOM 860 O O . ILE A 1 113 ? -6.901 2.510 17.677 1.00 48.28 113 ILE A O 1
ATOM 864 N N . PRO A 1 114 ? -5.324 2.567 19.287 1.00 39.16 114 PRO A N 1
ATOM 865 C CA . PRO A 1 114 ? -6.289 2.726 20.349 1.00 39.16 114 PRO A CA 1
ATOM 866 C C . PRO A 1 114 ? -6.816 4.152 20.209 1.00 39.16 114 PRO A C 1
ATOM 868 O O . PRO A 1 114 ? -6.077 5.097 19.941 1.00 39.16 114 PRO A O 1
ATOM 871 N N . THR A 1 115 ? -8.124 4.292 20.325 1.00 43.59 115 THR A N 1
ATOM 872 C CA . THR A 1 115 ? -8.824 5.564 20.435 1.00 43.59 115 THR A CA 1
ATOM 873 C C . THR A 1 115 ? -8.102 6.490 21.418 1.00 43.59 115 THR A C 1
ATOM 875 O O . THR A 1 115 ? -8.316 6.399 22.625 1.00 43.59 115 THR A O 1
ATOM 878 N N . VAL A 1 116 ? -7.256 7.395 20.925 1.00 42.47 116 VAL A N 1
ATOM 879 C CA . VAL A 1 116 ? -6.920 8.598 21.678 1.00 42.47 116 VAL A CA 1
ATOM 880 C C . VAL A 1 116 ? -8.168 9.457 21.615 1.00 42.47 116 VAL A C 1
ATOM 882 O O . VAL A 1 116 ? -8.468 10.092 20.605 1.00 42.47 116 VAL A O 1
ATOM 885 N N . GLU A 1 117 ? -8.947 9.399 22.693 1.00 43.00 117 GLU A N 1
ATOM 886 C CA . GLU A 1 117 ? -9.861 10.469 23.049 1.00 43.00 117 GLU A CA 1
ATOM 887 C C . GLU A 1 117 ? -9.118 11.798 22.857 1.00 43.00 117 GLU A C 1
ATOM 889 O O . GLU A 1 117 ? -8.161 12.101 23.571 1.00 43.00 117 GLU A O 1
ATOM 894 N N . CYS A 1 118 ? -9.544 12.606 21.884 1.00 33.03 118 CYS A N 1
ATOM 895 C CA . CYS A 1 118 ? -9.262 14.034 21.902 1.00 33.03 118 CYS A CA 1
ATOM 896 C C . CYS A 1 118 ? -9.982 14.615 23.123 1.00 33.03 118 CYS A C 1
ATOM 898 O O . CYS A 1 118 ? -11.119 15.083 23.033 1.00 33.03 118 CYS A O 1
ATOM 900 N N . VAL A 1 119 ? -9.330 14.556 24.283 1.00 45.31 119 VAL A N 1
ATOM 901 C CA . VAL A 1 119 ? -9.786 15.246 25.484 1.00 45.31 119 VAL A CA 1
ATOM 902 C C . VAL A 1 119 ? -9.645 16.745 25.218 1.00 45.31 119 VAL A C 1
ATOM 904 O O . VAL A 1 119 ? -8.554 17.285 25.052 1.00 45.31 119 VAL A O 1
ATOM 907 N N . LYS A 1 120 ? -10.798 17.395 25.094 1.00 35.72 120 LYS A N 1
ATOM 908 C CA . LYS A 1 120 ? -11.008 18.823 24.841 1.00 35.72 120 LYS A CA 1
ATOM 909 C C . LYS A 1 120 ? -10.249 19.688 25.868 1.00 35.72 120 LYS A C 1
ATOM 911 O O . LYS A 1 120 ? -10.484 19.495 27.062 1.00 35.72 120 LYS A O 1
ATOM 916 N N . PRO A 1 121 ? -9.408 20.666 25.477 1.00 50.09 121 PRO A N 1
ATOM 917 C CA . PRO A 1 121 ? -8.935 21.662 26.430 1.00 50.09 121 PRO A CA 1
ATOM 918 C C . PRO A 1 121 ? -10.059 22.664 26.740 1.00 50.09 121 PRO A C 1
ATOM 920 O O . PRO A 1 121 ? -10.810 23.082 25.855 1.00 50.09 121 PRO A O 1
ATOM 923 N N . LYS A 1 122 ? -10.197 22.946 28.036 1.00 44.47 122 LYS A N 1
ATOM 924 C CA . LYS A 1 122 ? -11.195 23.805 28.681 1.00 44.47 122 LYS A CA 1
ATOM 925 C C . LYS A 1 122 ? -10.842 25.283 28.560 1.00 44.47 122 LYS A C 1
ATOM 927 O O . LYS A 1 122 ? -9.632 25.588 28.616 1.00 44.47 122 LYS A O 1
#

Foldseek 3Di:
DDDPDDDLPPQVVQQVVLLVVLCVVQPPQWDWDADDVQFGIWIWRDDPFWTWIWTHGSCPPQDQTQIAIDGPRDDPVLRVVLNVVLSVQSVVQRPHDCPNVSSVSSVCSVVPDDDPPPPDDD

Mean predicted aligned error: 10.61 Å

Nearest PDB structures (foldseek):
  4y1l-assembly1_C  TM=8.886E-01  e=9.294E-06  Homo sapiens
  2daw-assembly1_A  TM=7.314E-01  e=1.149E-04  Homo sapiens
  2ebk-assembly1_A  TM=7.019E-01  e=7.554E-05  Homo sapiens
  2dax-assembly1_A  TM=6.432E-01  e=8.553E-03  Homo sapiens
  3j92-assembly1_z  TM=4.249E-01  e=3.945E-01  Homo sapiens

Secondary structure (DSSP, 8-state):
-------SSHHHHHHHHHHHHHHHHTTTTEEEEEEETTEEEEEEEE-SS-EEEEEEETTTTSSPPEEEEE-SSS-HHHHHHHHHHHHHHHHHTTTS--HHHHHHHHHHHHHS----------

Radius of gyration: 16.67 Å; Cα contacts (8 Å, |Δi|>4): 156; chains: 1; bounding box: 46×38×57 Å

InterPro domains:
  IPR006575 RWD domain [PF05773] (16-105)
  IPR006575 RWD domain [PS50908] (17-113)
  IPR006575 RWD domain [SM00591] (17-113)
  IPR016135 Ubiquitin-conjugating enzyme/RWD-like [G3DSA:3.10.110.10] (12-111)
  IPR016135 Ubiquitin-conjugating enzyme/RWD-like [SSF54495] (16-112)

Solvent-accessible surface area (backbone atoms only — not comparable to full-atom values): 7154 Å² total; per-residue (Å²): 137,89,81,91,77,83,76,85,70,60,50,63,56,55,52,50,54,43,49,51,52,41,31,62,75,38,68,88,34,47,45,76,47,69,75,55,88,83,28,45,36,36,36,39,40,48,54,99,62,41,33,39,35,38,40,27,43,78,60,38,41,71,43,65,59,48,67,45,66,46,46,91,77,54,51,75,66,56,36,50,52,50,37,50,52,46,52,53,51,36,63,75,38,48,69,40,98,42,67,56,60,47,54,50,48,56,45,50,65,62,67,70,56,70,85,74,75,81,76,76,87,130